Protein AF-C3MFD3-F1 (afdb_monomer)

pLDDT: mean 89.27, std 12.89, range [47.06, 98.44]

Secondary structure (DSSP, 8-state):
---GGGG--------HHHHHHHHHHTS-HHHHHHHHHHHHHHHHHHHTT---PPEEEEEGGGTEEEEEEEPPTTS--SHHHHHHHHHHHHHHHHHHHHHTTT-SEEEEEEEEEETTEEEEEEEEEE------HHHHHHHHH---SPPP------S------

Foldseek 3Di:
DDDPVVVDDPVDPDCQVVVLVVLVVPDFPQVVVVLVVQQVVLQVCQVVLHADFKDWDADVVSLEIEIEHEDHHPADCDDPRNVVSQVVVQVVRQVLRSQVSQGQKGKGWYWHDDPPDIDTDIHMDHHHHDDDVVSVVVCVVDPRHDDDDDDDTDSDDDDDD

Sequence (161 aa):
MNRLADHIQKPDDSADYSRILLEFAKLPRSAWRAAKQRLDLSIEAAKGGRFERPYRFYFPATDCSFMFSPFPPGRPTTGPEGELARSTGLQSLTAAAKYMSEAGRGIGVLVSKDGEFLHLDWCLIAEPWERDPEFDALLALNNPFRDVREQRMDGYYFVNE

Structure (mmCIF, N/CA/C/O backbone):
da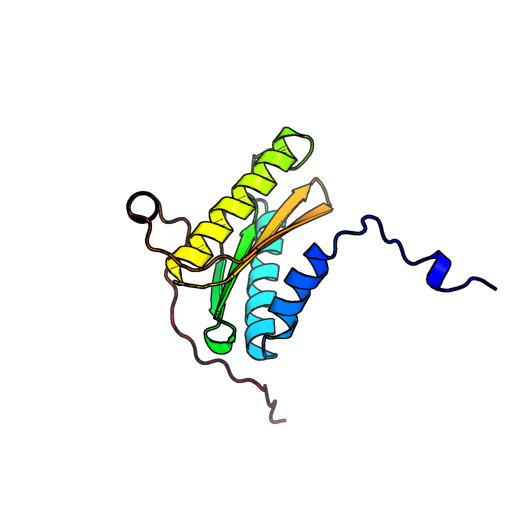ta_AF-C3MFD3-F1
#
_entry.id   AF-C3MFD3-F1
#
loop_
_atom_site.group_PDB
_atom_site.id
_atom_site.type_symbol
_atom_site.label_atom_id
_atom_site.label_alt_id
_atom_site.label_comp_id
_atom_site.label_asym_id
_atom_site.label_entity_id
_atom_site.label_seq_id
_atom_site.pdbx_PDB_ins_code
_atom_site.Cartn_x
_atom_site.Cartn_y
_atom_site.Cartn_z
_atom_site.occupancy
_atom_site.B_iso_or_equiv
_atom_site.auth_seq_id
_atom_site.auth_comp_id
_atom_site.auth_asym_id
_atom_site.auth_atom_id
_atom_site.pdbx_PDB_model_num
ATOM 1 N N . MET A 1 1 ? -40.719 -4.608 -15.220 1.00 47.06 1 MET A N 1
ATOM 2 C CA . MET A 1 1 ? -39.548 -5.407 -15.636 1.00 47.06 1 MET A CA 1
ATOM 3 C C . MET A 1 1 ? -38.331 -4.566 -15.292 1.00 47.06 1 MET A C 1
ATOM 5 O O . MET A 1 1 ? -38.061 -3.612 -16.007 1.00 47.06 1 MET A O 1
ATOM 9 N N . ASN A 1 2 ? -37.715 -4.813 -14.135 1.00 51.31 2 ASN A N 1
ATOM 10 C CA . ASN A 1 2 ? -36.638 -3.963 -13.615 1.00 51.31 2 ASN A CA 1
ATOM 11 C C . ASN A 1 2 ? -35.374 -4.230 -14.430 1.00 51.31 2 ASN A C 1
ATOM 13 O O . ASN A 1 2 ? -34.932 -5.380 -14.505 1.00 51.31 2 ASN A O 1
ATOM 17 N N . ARG A 1 3 ? -34.837 -3.209 -15.106 1.00 58.38 3 ARG A N 1
ATOM 18 C CA . ARG A 1 3 ? -33.623 -3.372 -15.905 1.00 58.38 3 ARG A CA 1
ATOM 19 C C . ARG A 1 3 ? -32.434 -3.344 -14.959 1.00 58.38 3 ARG A C 1
ATOM 21 O O . ARG A 1 3 ? -32.347 -2.495 -14.085 1.00 58.38 3 ARG A O 1
ATOM 28 N N . LEU A 1 4 ? -31.491 -4.260 -15.168 1.00 56.31 4 LEU A N 1
ATOM 29 C CA . LEU A 1 4 ? -30.250 -4.344 -14.390 1.00 56.31 4 LEU A CA 1
ATOM 30 C C . LEU A 1 4 ? -29.514 -2.991 -14.330 1.00 56.31 4 LEU A C 1
ATOM 32 O O . LEU A 1 4 ? -28.934 -2.647 -13.308 1.00 56.31 4 LEU A O 1
ATOM 36 N N . ALA A 1 5 ? -29.601 -2.214 -15.415 1.00 60.53 5 ALA A N 1
ATOM 37 C CA . ALA A 1 5 ? -29.033 -0.875 -15.535 1.00 60.53 5 ALA A CA 1
ATOM 38 C C . ALA A 1 5 ? -29.553 0.113 -14.476 1.00 60.53 5 ALA A C 1
ATOM 40 O O . ALA A 1 5 ? -28.789 0.962 -14.032 1.00 60.53 5 ALA A O 1
ATOM 41 N N . ASP A 1 6 ? -30.798 -0.038 -14.018 1.00 56.81 6 ASP A N 1
ATOM 42 C CA . ASP A 1 6 ? -31.428 0.857 -13.037 1.00 56.81 6 ASP A CA 1
ATOM 43 C C . ASP A 1 6 ? -30.878 0.634 -11.611 1.00 56.81 6 ASP A C 1
ATOM 45 O O . ASP A 1 6 ? -31.160 1.406 -10.696 1.00 56.81 6 ASP A O 1
ATOM 49 N N . HIS A 1 7 ? -30.082 -0.425 -11.416 1.00 60.19 7 HIS A N 1
ATOM 50 C CA . HIS A 1 7 ? -29.468 -0.803 -10.141 1.00 60.19 7 HIS A CA 1
ATOM 51 C C . HIS A 1 7 ? -27.936 -0.694 -10.148 1.00 60.19 7 HIS A C 1
ATOM 53 O O . HIS A 1 7 ? -27.302 -0.959 -9.125 1.00 60.19 7 HIS A O 1
ATOM 59 N N . ILE A 1 8 ? -27.324 -0.311 -11.274 1.00 64.94 8 ILE A N 1
ATOM 60 C CA . ILE A 1 8 ? -25.883 -0.053 -11.331 1.00 64.94 8 ILE A CA 1
ATOM 61 C C . ILE A 1 8 ? -25.658 1.359 -10.798 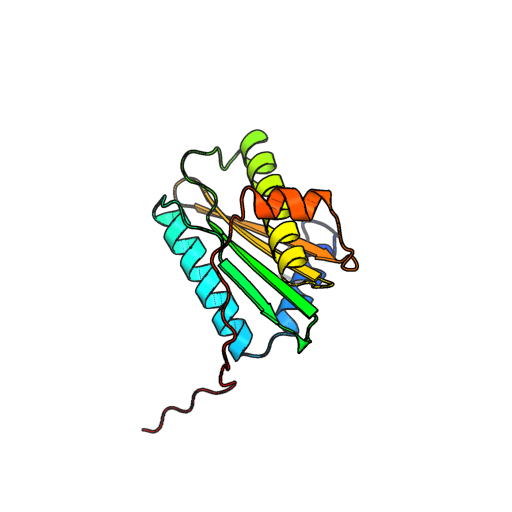1.00 64.94 8 ILE A C 1
ATOM 63 O O . ILE A 1 8 ? -25.832 2.346 -11.508 1.00 64.94 8 ILE A O 1
ATOM 67 N N . GLN A 1 9 ? -25.270 1.458 -9.528 1.00 51.50 9 GLN A N 1
ATOM 68 C CA . GLN A 1 9 ? -24.784 2.718 -8.983 1.00 51.50 9 GLN A CA 1
ATOM 69 C C . GLN A 1 9 ? -23.426 3.032 -9.626 1.00 51.50 9 GLN A C 1
ATOM 71 O O . GLN A 1 9 ? -22.456 2.305 -9.422 1.00 51.50 9 GLN A O 1
ATOM 76 N N . LYS A 1 10 ? -23.373 4.105 -10.423 1.00 48.75 10 LYS A N 1
ATOM 77 C CA . LYS A 1 10 ? -22.149 4.801 -10.847 1.00 48.75 10 LYS A CA 1
ATOM 78 C C . LYS A 1 10 ? -22.084 6.102 -10.030 1.00 48.75 10 LYS A C 1
ATOM 80 O O . LYS A 1 10 ? -22.671 7.093 -10.454 1.00 48.75 10 LYS A O 1
ATOM 85 N N . PRO A 1 11 ? -21.491 6.098 -8.823 1.00 51.03 11 PRO A N 1
ATOM 86 C CA . PRO A 1 11 ? -21.526 7.261 -7.936 1.00 51.03 11 PRO A CA 1
ATOM 87 C C . PRO A 1 11 ? -20.613 8.391 -8.423 1.00 51.03 11 PRO A C 1
ATOM 89 O O . PRO A 1 11 ? -20.813 9.534 -8.036 1.00 51.03 11 PRO A O 1
ATOM 92 N N . ASP A 1 12 ? -19.639 8.069 -9.277 1.00 54.44 12 ASP A N 1
ATOM 93 C CA . ASP A 1 12 ? -18.716 9.023 -9.875 1.00 54.44 12 ASP A CA 1
ATOM 94 C C . ASP A 1 12 ? -18.269 8.513 -11.256 1.00 54.44 12 ASP A C 1
ATOM 96 O O . ASP A 1 12 ? -18.154 7.300 -11.464 1.00 54.44 12 ASP A O 1
ATOM 100 N N . ASP A 1 13 ? -18.028 9.412 -12.213 1.00 51.75 13 ASP A N 1
ATOM 101 C CA . ASP A 1 13 ? -17.578 9.045 -13.573 1.00 51.75 13 ASP A CA 1
ATOM 102 C C . ASP A 1 13 ? -16.045 8.888 -13.652 1.00 51.75 13 ASP A C 1
ATOM 1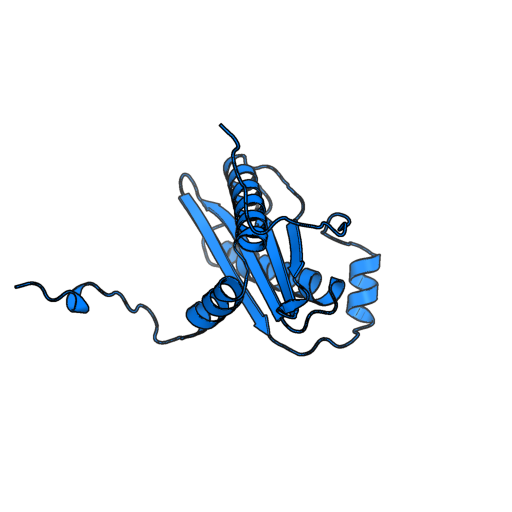04 O O . ASP A 1 13 ? -15.466 8.710 -14.726 1.00 51.75 13 ASP A O 1
ATOM 108 N N . SER A 1 14 ? -15.373 8.918 -12.494 1.00 62.19 14 SER A N 1
ATOM 109 C CA . SER A 1 14 ? -13.949 8.626 -12.385 1.00 62.19 14 SER A CA 1
ATOM 110 C C . SER A 1 14 ? -13.673 7.145 -12.670 1.00 62.19 14 SER A C 1
ATOM 112 O O . SER A 1 14 ? -14.113 6.232 -11.967 1.00 62.19 14 SER A O 1
ATOM 114 N N . ALA A 1 15 ? -12.870 6.900 -13.705 1.00 60.41 15 ALA A N 1
ATOM 115 C CA . ALA A 1 15 ? -12.330 5.584 -14.020 1.00 60.41 15 ALA A CA 1
ATOM 116 C C . ALA A 1 15 ? -11.141 5.191 -13.114 1.00 60.41 15 ALA A C 1
ATOM 118 O O . ALA A 1 15 ? -10.521 4.151 -13.346 1.00 60.41 15 ALA A O 1
ATOM 119 N N . ASP A 1 16 ? -10.799 5.975 -12.086 1.00 70.50 16 ASP A N 1
ATOM 120 C CA . ASP A 1 16 ? -9.578 5.774 -11.294 1.00 70.50 16 ASP A CA 1
ATOM 121 C C . ASP A 1 16 ? -9.574 4.439 -10.544 1.00 70.50 16 ASP A C 1
ATOM 123 O O . ASP A 1 16 ? -8.549 3.753 -10.496 1.00 70.50 16 ASP A O 1
ATOM 127 N N . TYR A 1 17 ? -10.738 3.991 -10.063 1.00 77.12 17 TYR A N 1
ATOM 128 C CA . TYR A 1 17 ? -10.860 2.675 -9.429 1.00 77.12 17 TYR A CA 1
ATOM 129 C C . TYR A 1 17 ? -10.536 1.529 -10.405 1.00 77.12 17 TYR A C 1
ATOM 131 O O . TYR A 1 17 ? -9.935 0.526 -10.018 1.00 77.12 17 TYR A O 1
ATOM 139 N N . SER A 1 18 ? -10.886 1.674 -11.689 1.00 85.44 18 SER A N 1
ATOM 140 C CA . SER A 1 18 ? -10.625 0.644 -12.699 1.00 85.44 18 SER A CA 1
ATOM 141 C C . SER A 1 18 ? -9.126 0.467 -12.938 1.00 85.44 18 SER A C 1
ATOM 143 O O . SER A 1 18 ? -8.665 -0.654 -13.141 1.00 85.44 18 SER A O 1
ATOM 145 N N . ARG A 1 19 ? -8.338 1.543 -12.808 1.00 90.00 19 ARG A N 1
ATOM 146 C CA . ARG A 1 19 ? -6.874 1.494 -12.920 1.00 90.00 19 ARG A CA 1
ATOM 147 C C . ARG A 1 19 ? -6.254 0.681 -11.785 1.00 90.00 19 ARG A C 1
ATOM 149 O O . ARG A 1 19 ? -5.367 -0.125 -12.043 1.00 90.00 19 ARG A O 1
ATOM 156 N N . ILE A 1 20 ? -6.762 0.826 -10.559 1.00 91.69 20 ILE A N 1
ATOM 157 C CA . ILE A 1 20 ? -6.349 0.001 -9.411 1.00 91.69 20 ILE A CA 1
ATOM 158 C C . ILE A 1 20 ? -6.670 -1.475 -9.674 1.00 91.69 20 ILE A C 1
ATOM 160 O O . ILE A 1 20 ? -5.803 -2.337 -9.527 1.00 91.69 20 ILE A O 1
ATOM 164 N N . LEU A 1 21 ? -7.899 -1.772 -10.112 1.00 91.94 21 LEU A N 1
ATOM 165 C CA . LEU A 1 21 ? -8.318 -3.146 -10.408 1.00 91.94 21 LEU A CA 1
ATOM 166 C C . LEU A 1 21 ? -7.477 -3.785 -11.518 1.00 91.94 21 LEU A C 1
ATOM 168 O O . LEU A 1 21 ? -7.159 -4.971 -11.433 1.00 91.94 21 LEU A O 1
ATOM 172 N N . LEU A 1 22 ? -7.079 -3.011 -12.529 1.00 93.31 22 LEU A N 1
ATOM 173 C CA . LEU A 1 22 ? -6.203 -3.481 -13.599 1.00 93.31 22 LEU A CA 1
ATOM 174 C C . LEU A 1 22 ? -4.824 -3.901 -13.078 1.00 93.31 22 LEU A C 1
ATOM 176 O O . LEU A 1 22 ? -4.314 -4.923 -13.528 1.00 93.31 22 LEU A O 1
ATOM 180 N N . GLU A 1 23 ? -4.226 -3.183 -12.122 1.00 95.06 23 GLU A N 1
ATOM 181 C CA . GLU A 1 23 ? -2.935 -3.594 -11.544 1.00 95.06 23 GLU A CA 1
ATOM 182 C C . GLU A 1 23 ? -3.039 -4.924 -10.793 1.00 95.06 23 GLU A C 1
ATOM 184 O O . GLU A 1 23 ? -2.189 -5.800 -10.953 1.00 95.06 23 GLU A O 1
ATOM 189 N N . PHE A 1 24 ? -4.126 -5.131 -10.048 1.00 95.12 24 PHE A N 1
ATOM 190 C CA . PHE A 1 24 ? -4.393 -6.424 -9.427 1.00 95.12 24 PHE A CA 1
ATOM 191 C C . PHE A 1 24 ? -4.682 -7.525 -10.457 1.00 95.12 24 PHE A C 1
ATOM 193 O O . PHE A 1 24 ? -4.215 -8.651 -10.299 1.00 95.12 24 PHE A O 1
ATOM 200 N N . ALA A 1 25 ? -5.406 -7.229 -11.539 1.00 95.06 25 ALA A N 1
ATOM 201 C CA . ALA A 1 25 ? -5.734 -8.208 -12.579 1.00 95.06 25 ALA A CA 1
ATOM 202 C C . ALA A 1 25 ? -4.497 -8.760 -13.311 1.00 95.06 25 ALA A C 1
ATOM 204 O O . ALA A 1 25 ? -4.536 -9.884 -13.811 1.00 95.06 25 ALA A O 1
ATOM 205 N N . LYS A 1 26 ? -3.388 -8.010 -13.342 1.00 95.19 26 LYS A N 1
ATOM 206 C CA . LYS A 1 26 ? -2.110 -8.465 -13.916 1.00 95.19 26 LYS A CA 1
ATOM 207 C C . LYS A 1 26 ? -1.391 -9.508 -13.051 1.00 95.19 26 LYS A C 1
ATOM 209 O O . LYS A 1 26 ? -0.467 -10.166 -13.530 1.00 95.19 26 LYS A O 1
ATOM 214 N N . LEU A 1 27 ? -1.771 -9.660 -11.780 1.00 95.19 27 LEU A N 1
ATOM 215 C CA . LEU A 1 27 ? -1.123 -10.603 -10.874 1.00 95.19 27 LEU A CA 1
ATOM 216 C C . LEU A 1 27 ? -1.519 -12.056 -11.187 1.00 95.19 27 LEU A C 1
ATOM 218 O O . LEU A 1 27 ? -2.703 -12.355 -11.363 1.00 95.19 27 LEU A O 1
ATOM 222 N N . PRO A 1 28 ? -0.573 -13.015 -11.157 1.00 94.19 28 PRO A N 1
ATOM 223 C CA . PRO A 1 28 ? -0.924 -14.429 -11.149 1.00 94.19 28 PRO A CA 1
ATOM 224 C C . PRO A 1 28 ? -1.631 -14.809 -9.839 1.00 94.19 28 PRO A C 1
ATOM 226 O O . PRO A 1 28 ? -1.509 -14.137 -8.812 1.00 94.19 28 PRO A O 1
ATOM 229 N N . ARG A 1 29 ? -2.309 -15.965 -9.831 1.00 91.50 29 ARG A N 1
ATOM 230 C CA . ARG A 1 29 ? -3.023 -16.482 -8.644 1.00 91.50 29 ARG A CA 1
ATOM 231 C C . ARG A 1 29 ? -2.144 -16.596 -7.392 1.00 91.50 29 ARG A C 1
ATOM 233 O O . ARG A 1 29 ? -2.642 -16.454 -6.278 1.00 91.50 29 ARG A O 1
ATOM 240 N N . SER A 1 30 ? -0.850 -16.881 -7.542 1.00 91.62 30 SER A N 1
ATOM 241 C CA . SER A 1 30 ? 0.102 -16.918 -6.424 1.00 91.62 30 SER A CA 1
ATOM 242 C C . SER A 1 30 ? 0.299 -15.543 -5.782 1.00 91.62 30 SER A C 1
ATOM 244 O O . SER A 1 30 ? 0.185 -15.423 -4.564 1.00 91.62 30 SER A O 1
ATOM 246 N N . ALA A 1 31 ? 0.504 -14.498 -6.582 1.00 93.44 31 ALA A N 1
ATOM 247 C CA . ALA A 1 31 ? 0.640 -13.131 -6.085 1.00 93.44 31 ALA A CA 1
ATOM 248 C C . ALA A 1 31 ? -0.688 -12.582 -5.531 1.00 93.44 31 ALA A C 1
ATOM 250 O O . ALA A 1 31 ? -0.690 -11.899 -4.510 1.00 93.44 31 ALA A O 1
ATOM 251 N N . TRP A 1 32 ? -1.831 -12.968 -6.106 1.00 94.12 32 TRP A N 1
ATOM 252 C CA . TRP A 1 32 ? -3.147 -12.679 -5.522 1.00 94.12 32 TRP A CA 1
ATOM 253 C C . TRP A 1 32 ? -3.321 -13.267 -4.121 1.00 94.12 32 TRP A C 1
ATOM 255 O O . TRP A 1 32 ? -3.835 -12.592 -3.231 1.00 94.12 32 TRP A O 1
ATOM 265 N N . ARG A 1 33 ? -2.862 -14.504 -3.890 1.00 93.88 33 ARG A N 1
ATOM 266 C CA . ARG A 1 33 ? -2.852 -15.097 -2.542 1.00 93.88 33 ARG A CA 1
ATOM 267 C C . ARG A 1 33 ? -1.977 -14.287 -1.585 1.00 93.88 33 ARG A C 1
ATOM 269 O O . ARG A 1 33 ? -2.389 -14.052 -0.453 1.00 93.88 33 ARG A O 1
ATOM 276 N N . ALA A 1 34 ? -0.819 -13.810 -2.045 1.00 93.81 34 ALA A N 1
ATOM 277 C CA . ALA A 1 34 ? 0.069 -12.958 -1.252 1.00 93.81 34 ALA A CA 1
ATOM 278 C C . ALA A 1 34 ? -0.567 -11.601 -0.895 1.00 93.81 34 ALA A C 1
ATOM 280 O O . ALA A 1 34 ? -0.399 -11.128 0.233 1.00 93.81 34 ALA A O 1
ATOM 281 N N . ALA A 1 35 ? -1.301 -10.995 -1.833 1.00 96.31 35 ALA A N 1
ATOM 282 C CA . ALA A 1 35 ? -2.075 -9.777 -1.612 1.00 96.31 35 ALA A CA 1
ATOM 283 C C . ALA A 1 35 ? -3.212 -10.014 -0.613 1.00 96.31 35 ALA A C 1
ATOM 285 O O . ALA A 1 35 ? -3.300 -9.311 0.392 1.00 96.31 35 ALA A O 1
ATOM 286 N N . LYS A 1 36 ? -4.020 -11.060 -0.831 1.00 96.56 36 LYS A N 1
ATOM 287 C CA . LYS A 1 36 ? -5.119 -11.429 0.068 1.00 96.56 36 LYS A CA 1
ATOM 288 C C . LYS A 1 36 ? -4.621 -11.671 1.490 1.00 96.56 36 LYS A C 1
ATOM 290 O O . LYS A 1 36 ? -5.191 -11.125 2.422 1.00 96.56 36 LYS A O 1
ATOM 295 N N . GLN A 1 37 ? -3.537 -12.428 1.659 1.00 96.69 37 GLN A N 1
ATOM 296 C CA . GLN A 1 37 ? -2.964 -12.699 2.978 1.00 96.69 37 GLN A CA 1
ATOM 297 C C . GLN A 1 37 ? -2.626 -11.404 3.731 1.00 96.69 37 GLN A C 1
ATOM 299 O O . GLN A 1 37 ? -2.897 -11.291 4.921 1.00 96.69 37 GLN A O 1
ATOM 304 N N . ARG A 1 38 ? -2.035 -10.417 3.049 1.00 97.12 38 ARG A N 1
ATOM 305 C CA . ARG A 1 38 ? -1.672 -9.131 3.664 1.00 97.12 38 ARG A CA 1
ATOM 306 C C . ARG A 1 38 ? -2.900 -8.285 3.983 1.00 97.12 38 ARG A C 1
ATOM 308 O O . ARG A 1 38 ? -2.941 -7.688 5.052 1.00 97.12 38 ARG A O 1
ATOM 315 N N . LEU A 1 39 ? -3.904 -8.291 3.107 1.00 98.00 39 LEU A N 1
ATOM 316 C CA . LEU A 1 39 ? -5.189 -7.651 3.377 1.00 98.00 39 LEU A CA 1
ATOM 317 C C . LEU A 1 39 ? -5.877 -8.267 4.603 1.00 98.00 39 LEU A C 1
ATOM 319 O O . LEU A 1 39 ? -6.292 -7.528 5.491 1.00 98.00 39 LEU A O 1
ATOM 323 N N . ASP A 1 40 ? -5.942 -9.599 4.687 1.00 98.31 40 ASP A N 1
ATOM 324 C CA . ASP A 1 40 ? -6.511 -10.309 5.838 1.00 98.31 40 ASP A CA 1
ATOM 325 C C . ASP A 1 40 ? -5.778 -9.905 7.133 1.00 98.31 40 ASP A C 1
ATOM 327 O O . ASP A 1 40 ? -6.414 -9.571 8.129 1.00 98.31 40 ASP A O 1
ATOM 331 N N . LEU A 1 41 ? -4.439 -9.845 7.111 1.00 97.81 41 LEU A N 1
ATOM 332 C CA . LEU A 1 41 ? -3.640 -9.396 8.259 1.00 97.81 41 LEU A CA 1
ATOM 333 C C . LEU A 1 41 ? -3.955 -7.948 8.665 1.00 97.81 41 LEU A C 1
ATOM 335 O O . LEU A 1 41 ? -4.114 -7.670 9.855 1.00 97.81 41 LEU A O 1
ATOM 339 N N . SER A 1 42 ? -4.073 -7.029 7.703 1.00 97.81 42 SER A N 1
ATOM 340 C CA . SER A 1 42 ? -4.453 -5.636 7.972 1.00 97.81 42 SER A CA 1
ATOM 341 C C . SER A 1 42 ? -5.866 -5.523 8.550 1.00 97.81 42 SER A C 1
ATOM 343 O O . SER A 1 42 ? -6.082 -4.752 9.483 1.00 97.81 42 SER A O 1
ATOM 345 N N . ILE A 1 43 ? -6.814 -6.324 8.058 1.00 97.69 43 ILE A N 1
ATOM 346 C CA . ILE A 1 43 ? -8.181 -6.389 8.589 1.00 97.69 43 ILE A CA 1
ATOM 347 C C . ILE A 1 43 ? -8.176 -6.873 10.038 1.00 97.69 43 ILE A C 1
ATOM 349 O O . ILE A 1 43 ? -8.765 -6.230 10.907 1.00 97.69 43 ILE A O 1
ATOM 353 N N . GLU A 1 44 ? -7.487 -7.975 10.327 1.00 97.69 44 GLU A N 1
ATOM 354 C CA . GLU A 1 44 ? -7.457 -8.547 11.674 1.00 97.69 44 GLU A CA 1
ATOM 355 C C . GLU A 1 44 ? -6.714 -7.653 12.676 1.00 97.69 44 GLU A C 1
ATOM 357 O O . GLU A 1 44 ? -7.065 -7.612 13.860 1.00 97.69 44 GLU A O 1
ATOM 362 N N . ALA A 1 45 ? -5.710 -6.899 12.223 1.00 96.94 45 ALA A N 1
ATOM 363 C CA . ALA A 1 45 ? -5.043 -5.885 13.032 1.00 96.94 45 ALA A CA 1
ATOM 364 C C . ALA A 1 45 ? -5.965 -4.693 13.343 1.00 96.94 45 ALA A C 1
ATOM 366 O O . ALA A 1 45 ? -6.094 -4.319 14.511 1.00 96.94 45 ALA A O 1
ATOM 367 N N . ALA A 1 46 ? -6.660 -4.154 12.333 1.00 96.06 46 ALA A N 1
ATOM 368 C CA . ALA A 1 46 ? -7.592 -3.039 12.498 1.00 96.06 46 ALA A CA 1
ATOM 369 C C . ALA A 1 46 ? -8.773 -3.410 13.411 1.00 96.06 46 ALA A C 1
ATOM 371 O O . ALA A 1 46 ? -9.076 -2.685 14.360 1.00 96.06 46 ALA A O 1
ATOM 372 N N . LYS A 1 47 ? -9.393 -4.580 13.196 1.00 95.50 47 LYS A N 1
ATOM 373 C CA . LYS A 1 47 ? -10.476 -5.099 14.054 1.00 95.50 47 LYS A CA 1
ATOM 374 C C . LYS A 1 47 ? -10.051 -5.215 15.513 1.00 95.50 47 LYS A C 1
ATOM 376 O O . LYS A 1 47 ? -10.821 -4.849 16.404 1.00 95.50 47 LYS A O 1
ATOM 381 N N . GLY A 1 48 ? -8.835 -5.717 15.732 1.00 94.69 48 GLY A N 1
ATOM 382 C CA . GLY A 1 48 ? -8.244 -5.907 17.051 1.00 94.69 48 GLY A CA 1
ATOM 383 C C . GLY A 1 48 ? -7.669 -4.643 17.690 1.00 94.69 48 GLY A C 1
ATOM 384 O O . GLY A 1 48 ? -7.141 -4.745 18.792 1.00 94.69 48 GLY A O 1
ATOM 385 N N . GLY A 1 49 ? -7.722 -3.486 17.018 1.00 92.88 49 GLY A N 1
ATOM 386 C CA . GLY A 1 49 ? -7.151 -2.235 17.525 1.00 92.88 49 GLY A CA 1
ATOM 387 C C . GLY A 1 49 ? -5.643 -2.314 17.784 1.00 92.88 49 GLY A C 1
ATOM 388 O O . GLY A 1 49 ? -5.135 -1.630 18.669 1.00 92.88 49 GLY A O 1
ATOM 389 N N . ARG A 1 50 ? -4.926 -3.181 17.058 1.00 93.12 50 ARG A N 1
ATOM 390 C CA . ARG A 1 50 ? -3.491 -3.403 17.257 1.00 93.12 50 ARG A CA 1
ATOM 391 C C . ARG A 1 50 ? -2.691 -2.535 16.304 1.00 93.12 50 ARG A C 1
ATOM 393 O O . ARG A 1 50 ? -2.981 -2.475 15.111 1.00 93.12 50 ARG A O 1
ATOM 400 N N . PHE A 1 51 ? -1.643 -1.913 16.830 1.00 93.00 51 PHE A N 1
ATOM 401 C CA . PHE A 1 51 ? -0.625 -1.329 15.974 1.00 93.00 51 PHE A CA 1
ATOM 402 C C . PHE A 1 51 ? 0.151 -2.453 15.288 1.00 93.00 51 PHE A C 1
ATOM 404 O O . PHE A 1 51 ? 0.713 -3.322 15.952 1.00 93.00 51 PHE A O 1
ATOM 411 N N . GLU A 1 52 ? 0.198 -2.409 13.964 1.00 94.94 52 GLU A N 1
ATOM 412 C CA . GLU A 1 52 ? 0.960 -3.340 13.146 1.00 94.94 52 GLU A CA 1
ATOM 413 C C . GLU A 1 52 ? 1.674 -2.574 12.042 1.00 94.94 52 GLU A C 1
ATOM 415 O O . GLU A 1 52 ? 1.098 -1.680 11.420 1.00 94.94 52 GLU A O 1
ATOM 420 N N . ARG A 1 53 ? 2.940 -2.928 11.791 1.00 95.06 53 ARG A N 1
ATOM 421 C CA . ARG A 1 53 ? 3.689 -2.302 10.697 1.00 95.06 53 ARG A CA 1
ATOM 422 C C . ARG A 1 53 ? 3.053 -2.667 9.351 1.00 95.06 53 ARG A C 1
ATOM 424 O O . ARG A 1 53 ? 2.665 -3.830 9.183 1.00 95.06 53 ARG A O 1
ATOM 431 N N . PRO A 1 54 ? 3.026 -1.734 8.384 1.00 96.88 54 PRO A N 1
ATOM 432 C CA . PRO A 1 54 ? 2.530 -2.000 7.045 1.00 96.88 54 PRO A CA 1
ATOM 433 C C . PRO A 1 54 ? 3.226 -3.200 6.393 1.00 96.88 54 PRO A C 1
ATOM 435 O O . PRO A 1 54 ? 4.425 -3.449 6.572 1.00 96.88 54 PRO A O 1
ATOM 438 N N . TYR A 1 55 ? 2.464 -3.933 5.595 1.00 97.25 55 TYR A N 1
ATOM 439 C CA . TYR A 1 55 ? 2.936 -5.028 4.767 1.00 97.25 55 TYR A CA 1
ATOM 440 C C . TYR A 1 55 ? 3.170 -4.521 3.352 1.00 97.25 55 TYR A C 1
ATOM 442 O O . TYR A 1 55 ? 2.370 -3.757 2.820 1.00 97.25 55 TYR A O 1
ATOM 450 N N . ARG A 1 56 ? 4.231 -5.001 2.705 1.00 96.31 56 ARG A N 1
ATOM 451 C CA . ARG A 1 56 ? 4.451 -4.741 1.283 1.00 96.31 56 ARG A CA 1
ATOM 452 C C . ARG A 1 56 ? 4.942 -5.973 0.544 1.00 96.31 56 ARG A C 1
ATOM 454 O O . ARG A 1 56 ? 5.462 -6.913 1.154 1.00 96.31 56 ARG A O 1
ATOM 461 N N . PHE A 1 57 ? 4.752 -5.973 -0.764 1.00 96.69 57 PHE A N 1
ATOM 462 C CA . PHE A 1 57 ? 5.507 -6.806 -1.689 1.00 96.69 57 PHE A CA 1
ATOM 463 C C . PHE A 1 57 ? 5.639 -6.091 -3.030 1.00 96.69 57 PHE A C 1
ATOM 465 O O . PHE A 1 57 ? 4.809 -5.259 -3.382 1.00 96.69 57 PHE A O 1
ATOM 472 N N . TYR A 1 58 ? 6.678 -6.440 -3.774 1.00 96.56 58 TYR A N 1
ATOM 473 C CA . TYR A 1 58 ? 6.897 -5.976 -5.135 1.00 96.56 58 TYR A CA 1
ATOM 474 C C . TYR A 1 58 ? 6.742 -7.158 -6.083 1.00 96.56 58 TYR A C 1
ATOM 476 O O . TYR A 1 58 ? 7.206 -8.258 -5.772 1.00 96.56 58 TYR A O 1
ATOM 484 N N . PHE A 1 59 ? 6.072 -6.949 -7.215 1.00 95.81 59 PHE A N 1
ATOM 485 C CA . PHE A 1 59 ? 5.955 -7.966 -8.251 1.00 95.81 59 PHE A CA 1
ATOM 486 C C . PHE A 1 59 ? 6.663 -7.501 -9.533 1.00 95.81 59 PHE A C 1
ATOM 488 O O . PHE A 1 59 ? 6.095 -6.698 -10.280 1.00 95.81 59 PHE A O 1
ATOM 495 N N . PRO A 1 60 ? 7.888 -8.000 -9.811 1.00 93.81 60 PRO A N 1
ATOM 496 C CA . PRO A 1 60 ? 8.726 -7.487 -10.898 1.00 93.81 60 PRO A CA 1
ATOM 497 C C . PRO A 1 60 ? 8.079 -7.549 -12.281 1.00 93.81 60 PRO A C 1
ATOM 499 O O . PRO A 1 60 ? 8.201 -6.613 -13.060 1.00 93.81 60 PRO A O 1
ATOM 502 N N . ALA A 1 61 ? 7.334 -8.618 -12.580 1.00 93.62 61 ALA A N 1
ATOM 503 C CA . ALA A 1 61 ? 6.722 -8.803 -13.899 1.00 93.62 61 ALA A CA 1
ATOM 504 C C . ALA A 1 61 ? 5.662 -7.741 -14.241 1.00 93.62 61 ALA A C 1
ATOM 506 O O . ALA A 1 61 ? 5.345 -7.549 -15.411 1.00 93.62 61 ALA A O 1
ATOM 507 N N . THR A 1 62 ? 5.110 -7.058 -13.235 1.00 94.75 62 THR A N 1
ATOM 508 C CA . THR A 1 62 ? 4.164 -5.951 -13.429 1.00 94.75 62 THR A CA 1
ATOM 509 C C . THR A 1 62 ? 4.757 -4.600 -13.061 1.00 94.75 62 THR A C 1
ATOM 511 O O . THR A 1 62 ? 4.048 -3.603 -13.186 1.00 94.75 62 THR A O 1
ATOM 514 N N . ASP A 1 63 ? 6.004 -4.559 -12.575 1.00 97.06 63 ASP A N 1
ATOM 515 C CA . ASP A 1 63 ? 6.662 -3.355 -12.058 1.00 97.06 63 ASP A CA 1
ATOM 516 C C . ASP A 1 63 ? 5.710 -2.555 -11.137 1.00 97.06 63 ASP A C 1
ATOM 518 O O . ASP A 1 63 ? 5.351 -1.400 -11.364 1.00 97.06 63 ASP A O 1
ATOM 522 N N . CYS A 1 64 ? 5.162 -3.256 -10.138 1.00 97.69 64 CYS A N 1
ATOM 523 C CA . CYS A 1 64 ? 4.185 -2.689 -9.214 1.00 97.69 64 CYS A CA 1
ATOM 524 C C . CYS A 1 64 ? 4.472 -3.131 -7.779 1.00 97.69 64 CYS A C 1
ATOM 526 O O . CYS A 1 64 ? 4.611 -4.325 -7.490 1.00 97.69 64 CYS A O 1
ATOM 528 N N . SER A 1 65 ? 4.546 -2.151 -6.882 1.00 97.88 65 SER A N 1
ATOM 529 C CA . SER A 1 65 ? 4.589 -2.349 -5.436 1.00 97.88 65 SER A CA 1
ATOM 530 C C . SER A 1 65 ? 3.167 -2.376 -4.878 1.00 97.88 65 SER A C 1
ATOM 532 O O . SER A 1 65 ? 2.326 -1.577 -5.282 1.00 97.88 65 SER A O 1
ATOM 534 N N . PHE A 1 66 ? 2.885 -3.291 -3.958 1.00 98.19 66 PHE A N 1
ATOM 535 C CA . PHE A 1 66 ? 1.594 -3.428 -3.289 1.00 98.19 66 PHE A CA 1
ATOM 536 C C . PHE A 1 66 ? 1.792 -3.277 -1.783 1.00 98.19 66 PHE A C 1
ATOM 538 O O . PHE A 1 66 ? 2.538 -4.049 -1.174 1.00 98.19 66 PHE A O 1
ATOM 545 N N . MET A 1 67 ? 1.114 -2.300 -1.188 1.00 98.19 67 MET A N 1
ATOM 546 C CA . MET A 1 67 ? 1.192 -1.936 0.223 1.00 98.19 67 MET A CA 1
ATOM 547 C C . MET A 1 67 ? -0.168 -2.132 0.895 1.00 98.19 67 MET A C 1
ATOM 549 O O . MET A 1 67 ? -1.188 -1.688 0.379 1.00 98.19 67 MET A O 1
ATOM 553 N N . PHE A 1 68 ? -0.173 -2.789 2.052 1.00 98.44 68 PHE A N 1
ATOM 554 C CA . PHE A 1 68 ? -1.358 -3.016 2.876 1.00 98.44 68 PHE A CA 1
ATOM 555 C C . PHE A 1 68 ? -1.051 -2.578 4.299 1.00 98.44 68 PHE A C 1
ATOM 557 O O . PHE A 1 68 ? -0.067 -3.034 4.885 1.00 98.44 68 PHE A O 1
ATOM 564 N N . SER A 1 69 ? -1.886 -1.729 4.883 1.00 98.12 69 SER A N 1
ATOM 565 C CA . SER A 1 69 ? -1.682 -1.258 6.249 1.00 98.12 69 SER A CA 1
ATOM 566 C C . SER A 1 69 ? -2.987 -1.249 7.033 1.00 98.12 69 SER A C 1
ATOM 568 O O . SER A 1 69 ? -4.001 -0.780 6.520 1.00 98.12 69 SER A O 1
ATOM 570 N N . PRO A 1 70 ? -2.991 -1.696 8.297 1.00 97.56 70 PRO A N 1
ATOM 571 C CA . PRO A 1 70 ? -3.994 -1.226 9.237 1.00 97.56 70 PRO A CA 1
ATOM 572 C C . PRO A 1 70 ? -3.729 0.248 9.563 1.00 97.56 70 PRO A C 1
ATOM 574 O O . PRO A 1 70 ? -2.580 0.699 9.590 1.00 97.56 70 PRO A O 1
ATOM 577 N N . PHE A 1 71 ? -4.787 1.007 9.810 1.00 96.31 71 PHE A N 1
ATOM 578 C CA . PHE A 1 71 ? -4.681 2.373 10.295 1.00 96.31 71 PHE A CA 1
ATOM 579 C C . PHE A 1 71 ? -4.311 2.365 11.786 1.00 96.31 71 PHE A C 1
ATOM 581 O O . PHE A 1 71 ? -4.854 1.545 12.534 1.00 96.31 71 PHE A O 1
ATOM 588 N N . PRO A 1 72 ? -3.391 3.236 12.243 1.00 93.06 72 PRO A N 1
ATOM 589 C CA . PRO A 1 72 ? -2.944 3.221 13.630 1.00 93.06 72 PRO A CA 1
ATOM 590 C C . PRO A 1 72 ? -4.106 3.409 14.623 1.00 93.06 72 PRO A C 1
ATOM 592 O O . PRO A 1 72 ? -4.949 4.287 14.415 1.00 93.06 72 PRO A O 1
ATOM 595 N N . PRO A 1 73 ? -4.154 2.629 15.719 1.00 91.88 73 P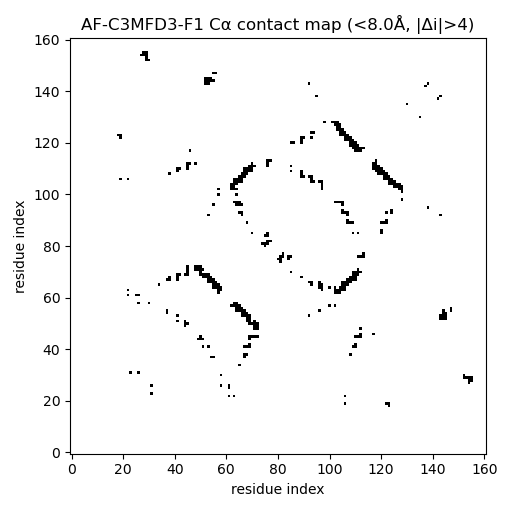RO A N 1
ATOM 596 C CA . PRO A 1 73 ? -5.211 2.751 16.716 1.00 91.88 73 PRO A CA 1
ATOM 597 C C . PRO A 1 73 ? -5.157 4.106 17.435 1.00 91.88 73 PRO A C 1
ATOM 599 O O . PRO A 1 73 ? -4.098 4.719 17.566 1.00 91.88 73 PRO A O 1
ATOM 602 N N . GLY A 1 74 ? -6.311 4.569 17.925 1.00 89.25 74 GLY A N 1
ATOM 603 C CA . GLY A 1 74 ? -6.429 5.822 18.685 1.00 89.25 74 GLY A CA 1
ATOM 604 C C . GLY A 1 74 ? -6.408 7.100 17.839 1.00 89.25 74 GLY A C 1
ATOM 605 O O . GLY A 1 74 ? -6.426 8.195 18.394 1.00 89.25 74 GLY A O 1
ATOM 606 N N . ARG A 1 75 ? -6.378 6.983 16.508 1.00 89.25 75 ARG A N 1
ATOM 607 C CA . ARG A 1 75 ? -6.541 8.102 15.571 1.00 89.25 75 ARG A CA 1
ATOM 608 C C . ARG A 1 75 ? -8.011 8.214 15.141 1.00 89.25 75 ARG A C 1
ATOM 610 O O . ARG A 1 75 ? -8.659 7.175 15.004 1.00 89.25 75 ARG A O 1
ATOM 617 N N . PRO A 1 76 ? -8.533 9.426 14.880 1.00 90.94 76 PRO A N 1
ATOM 618 C CA . PRO A 1 76 ? -9.847 9.590 14.266 1.00 90.94 76 PRO A CA 1
ATOM 619 C C . PRO A 1 76 ? -9.913 8.843 12.931 1.00 90.94 76 PRO A C 1
ATOM 621 O O . PRO A 1 76 ? -9.020 8.984 12.097 1.00 90.94 76 PRO A O 1
ATOM 624 N N . THR A 1 77 ? -10.958 8.041 12.736 1.00 92.12 77 THR A N 1
ATOM 625 C CA . THR A 1 77 ? -11.198 7.292 11.492 1.00 92.12 77 THR A CA 1
ATOM 626 C C . THR A 1 77 ? -12.381 7.823 10.704 1.00 92.12 77 THR A C 1
ATOM 628 O O . THR A 1 77 ? -12.604 7.348 9.601 1.00 92.12 77 THR A O 1
ATOM 631 N N . THR A 1 78 ? -13.107 8.816 11.212 1.00 91.44 78 THR A N 1
ATOM 632 C CA . THR A 1 78 ? -14.267 9.430 10.556 1.00 91.44 78 THR A CA 1
ATOM 633 C C . THR A 1 78 ? -14.226 10.948 10.667 1.00 91.44 78 THR A C 1
ATOM 635 O O . THR A 1 78 ? -13.420 11.515 11.411 1.00 91.44 78 THR A O 1
ATOM 638 N N . GLY A 1 79 ? -15.090 11.608 9.893 1.00 93.25 79 GLY A N 1
ATOM 639 C CA . GLY A 1 79 ? -15.117 13.060 9.778 1.00 93.25 79 GLY A CA 1
ATOM 640 C C . GLY A 1 79 ? -13.914 13.621 9.008 1.00 93.25 79 GLY A C 1
ATOM 641 O O . GLY A 1 79 ? -13.019 12.866 8.617 1.00 93.25 79 GLY A O 1
ATOM 642 N N . PRO A 1 80 ? -13.861 14.952 8.812 1.00 93.94 80 PRO A N 1
ATOM 643 C CA . PRO A 1 80 ? -12.857 15.584 7.954 1.00 93.94 80 PRO A CA 1
ATOM 644 C C . PRO A 1 80 ? -11.411 15.299 8.378 1.00 93.94 80 PRO A C 1
ATOM 646 O O . PRO A 1 80 ? -10.551 15.035 7.542 1.00 93.94 80 PRO A O 1
ATOM 649 N N . GLU A 1 81 ? -11.137 15.303 9.686 1.00 94.06 81 GLU A N 1
ATOM 650 C CA . GLU A 1 81 ? -9.801 15.003 10.213 1.00 94.06 81 GLU A CA 1
ATOM 651 C C . GLU A 1 81 ? -9.418 13.534 10.014 1.00 94.06 81 GLU A C 1
ATOM 653 O O . GLU A 1 81 ? -8.277 13.236 9.659 1.00 94.06 81 GLU A O 1
ATOM 658 N N . GLY A 1 82 ? -10.365 12.613 10.223 1.00 93.62 82 GLY A N 1
ATOM 659 C CA . GLY A 1 82 ? -10.129 11.188 10.031 1.00 93.62 82 GLY A CA 1
ATOM 660 C C . GLY A 1 82 ? -9.893 10.845 8.566 1.00 93.62 82 GLY A C 1
ATOM 661 O O . GLY A 1 82 ? -8.933 10.151 8.248 1.00 93.62 82 GLY A O 1
ATOM 662 N N . GLU A 1 83 ? -10.709 11.384 7.662 1.00 93.81 83 GLU A N 1
ATOM 663 C CA . GLU A 1 83 ? -10.540 11.219 6.214 1.00 93.81 83 GLU A CA 1
ATOM 664 C C . GLU A 1 83 ? -9.187 11.744 5.733 1.00 93.81 83 GLU A C 1
ATOM 666 O O . GLU A 1 83 ? -8.464 11.018 5.048 1.00 93.81 83 GLU A O 1
ATOM 671 N N . LEU A 1 84 ? -8.793 12.946 6.167 1.00 94.38 84 LEU A N 1
ATOM 672 C CA . LEU A 1 84 ? -7.489 13.523 5.846 1.00 94.38 84 LEU A CA 1
ATOM 673 C C . LEU A 1 84 ? -6.330 12.685 6.405 1.00 94.38 84 LEU A C 1
ATOM 675 O O . LEU A 1 84 ? -5.319 12.478 5.730 1.00 94.38 84 LEU A O 1
ATOM 679 N N . ALA A 1 85 ? -6.456 12.185 7.635 1.00 95.00 85 ALA A N 1
ATOM 680 C CA . ALA A 1 85 ? -5.431 11.346 8.244 1.00 95.00 85 ALA A CA 1
ATOM 681 C C . ALA A 1 85 ? -5.286 10.003 7.509 1.00 95.00 85 ALA A C 1
ATOM 683 O O . ALA A 1 85 ? -4.158 9.550 7.285 1.00 95.00 85 ALA A O 1
ATOM 684 N N . ARG A 1 86 ? -6.401 9.382 7.099 1.00 96.19 86 ARG A N 1
ATOM 685 C CA . ARG A 1 86 ? -6.396 8.144 6.308 1.00 96.19 86 ARG A CA 1
ATOM 686 C C . ARG A 1 86 ? -5.804 8.370 4.923 1.00 96.19 86 ARG A C 1
ATOM 688 O O . ARG A 1 86 ? -4.896 7.632 4.545 1.00 96.19 86 ARG A O 1
ATOM 695 N N . SER A 1 87 ? -6.241 9.402 4.199 1.00 95.38 87 SER A N 1
ATOM 696 C CA . SER A 1 87 ? -5.738 9.698 2.853 1.00 95.38 87 SER A CA 1
ATOM 697 C C . SER A 1 87 ? -4.235 9.994 2.863 1.00 95.38 87 SER A C 1
ATOM 699 O O . SER A 1 87 ? -3.488 9.410 2.079 1.00 95.38 87 SER A O 1
ATOM 701 N N . THR A 1 88 ? -3.776 10.821 3.806 1.00 95.50 88 THR A N 1
ATOM 702 C CA . THR A 1 88 ? -2.361 11.191 3.950 1.00 95.50 88 THR A CA 1
ATOM 703 C C . THR A 1 88 ? -1.515 9.977 4.322 1.00 95.50 88 THR A C 1
ATOM 705 O O . THR A 1 88 ? -0.481 9.725 3.708 1.00 95.50 88 THR A O 1
ATOM 708 N N . GLY A 1 89 ? -1.956 9.180 5.303 1.00 95.50 89 GLY A N 1
ATOM 709 C CA . GLY A 1 89 ? -1.248 7.965 5.708 1.00 95.50 89 GLY A CA 1
ATOM 710 C C . GLY A 1 89 ? -1.146 6.946 4.572 1.00 95.50 89 GLY A C 1
ATOM 711 O O . GLY A 1 89 ? -0.069 6.409 4.319 1.00 95.50 89 GLY A O 1
ATOM 712 N N . LEU A 1 90 ? -2.247 6.721 3.853 1.00 97.38 90 LEU A N 1
ATOM 713 C CA . LEU A 1 90 ? -2.301 5.841 2.691 1.00 97.38 90 LEU A CA 1
ATOM 714 C C . LEU A 1 90 ? -1.333 6.296 1.590 1.00 97.38 90 LEU A C 1
ATOM 716 O O . LEU A 1 90 ? -0.537 5.487 1.113 1.00 97.38 90 LEU A O 1
ATOM 720 N N . GLN A 1 91 ? -1.364 7.572 1.204 1.00 97.06 91 GLN A N 1
ATOM 721 C CA . GLN A 1 91 ? -0.494 8.114 0.157 1.00 97.06 91 GLN A CA 1
ATOM 722 C C . GLN A 1 91 ? 0.984 8.029 0.549 1.00 97.06 91 GLN A C 1
ATOM 724 O O . GLN A 1 91 ? 1.775 7.466 -0.207 1.00 97.06 91 GLN A O 1
ATOM 729 N N . SER A 1 92 ? 1.349 8.482 1.751 1.00 96.00 92 SER A N 1
ATOM 730 C CA . SER A 1 92 ? 2.740 8.476 2.221 1.00 96.00 92 SER A CA 1
ATOM 731 C C . SER A 1 92 ? 3.319 7.066 2.331 1.00 96.00 92 SER A C 1
ATOM 733 O O . SER A 1 92 ? 4.440 6.815 1.888 1.00 96.00 92 SER A O 1
ATOM 735 N N . LEU A 1 93 ? 2.557 6.110 2.874 1.00 97.75 93 LEU A N 1
ATOM 736 C CA . LEU A 1 93 ? 3.001 4.716 2.949 1.00 97.75 93 LEU A CA 1
ATOM 737 C C . LEU A 1 93 ? 3.114 4.083 1.558 1.00 97.75 93 LEU A C 1
ATOM 739 O O . LEU A 1 93 ? 4.034 3.308 1.308 1.00 97.75 93 LEU A O 1
ATOM 743 N N . THR A 1 94 ? 2.216 4.417 0.635 1.00 98.12 94 THR A N 1
ATOM 744 C CA . THR A 1 94 ? 2.266 3.879 -0.733 1.00 98.12 94 THR A CA 1
ATOM 745 C C . THR A 1 94 ? 3.463 4.428 -1.493 1.00 98.12 94 THR A C 1
ATOM 747 O O . THR A 1 94 ? 4.184 3.655 -2.125 1.00 98.12 94 THR A O 1
ATOM 750 N N . ALA A 1 95 ? 3.726 5.732 -1.371 1.00 97.00 95 ALA A N 1
ATOM 751 C CA . ALA A 1 95 ? 4.905 6.378 -1.935 1.00 97.00 95 ALA A CA 1
ATOM 752 C C . ALA A 1 95 ? 6.181 5.727 -1.390 1.00 97.00 95 ALA A C 1
ATOM 754 O O . ALA A 1 95 ? 7.049 5.325 -2.162 1.00 97.00 95 ALA A O 1
ATOM 755 N N . ALA A 1 96 ? 6.243 5.494 -0.076 1.00 97.06 96 ALA A N 1
ATOM 756 C CA . ALA A 1 96 ? 7.380 4.830 0.545 1.00 97.06 96 ALA A CA 1
ATOM 757 C C . ALA A 1 96 ? 7.574 3.385 0.060 1.00 97.06 96 ALA A C 1
ATOM 759 O O . ALA A 1 96 ? 8.685 2.993 -0.296 1.00 97.06 96 ALA A O 1
ATOM 760 N N . ALA A 1 97 ? 6.501 2.596 -0.034 1.00 97.50 97 ALA A N 1
ATOM 761 C CA . ALA A 1 97 ? 6.576 1.230 -0.549 1.00 97.50 97 ALA A CA 1
ATOM 762 C C . ALA A 1 97 ? 6.987 1.169 -2.031 1.00 97.50 97 ALA A C 1
ATOM 764 O O . ALA A 1 97 ? 7.705 0.241 -2.421 1.00 97.50 97 ALA A O 1
ATOM 765 N N . LYS A 1 98 ? 6.524 2.121 -2.854 1.00 97.38 98 LYS A N 1
ATOM 766 C CA . LYS A 1 98 ? 6.915 2.276 -4.263 1.00 97.38 98 LYS A CA 1
ATOM 767 C C . LYS A 1 98 ? 8.397 2.620 -4.370 1.00 97.38 98 LYS A C 1
ATOM 769 O O . LYS A 1 98 ? 9.131 1.904 -5.046 1.00 97.38 98 LYS A O 1
ATOM 774 N N . TYR A 1 99 ? 8.831 3.654 -3.650 1.00 97.19 99 TYR A N 1
ATOM 775 C CA . TYR A 1 99 ? 10.203 4.155 -3.671 1.00 97.19 99 TYR A CA 1
ATOM 776 C C . TYR A 1 99 ? 11.213 3.085 -3.250 1.00 97.19 99 TYR A C 1
ATOM 778 O O . TYR A 1 99 ? 12.149 2.799 -3.986 1.00 97.19 99 TYR A O 1
ATOM 786 N N . MET A 1 100 ? 10.967 2.411 -2.121 1.00 95.50 100 MET A N 1
ATOM 787 C CA . MET A 1 100 ? 11.833 1.341 -1.602 1.00 95.50 100 MET A CA 1
ATOM 788 C C . MET A 1 100 ? 11.908 0.091 -2.488 1.00 95.50 100 MET A C 1
ATOM 790 O O . MET A 1 100 ? 12.682 -0.818 -2.193 1.00 95.50 100 MET A O 1
ATOM 794 N N . SER A 1 101 ? 11.034 -0.020 -3.487 1.00 95.31 101 SER A N 1
ATOM 795 C CA . SER A 1 101 ? 11.022 -1.140 -4.432 1.00 95.31 101 SER A CA 1
ATOM 796 C C . SER A 1 101 ? 11.487 -0.718 -5.824 1.00 95.31 101 SER A C 1
ATOM 798 O O . SER A 1 101 ? 11.410 -1.534 -6.735 1.00 95.31 101 SER A O 1
ATOM 800 N N . GLU A 1 102 ? 11.896 0.546 -5.989 1.00 96.81 102 GLU A N 1
ATOM 801 C CA . GLU A 1 102 ? 12.256 1.155 -7.275 1.00 96.81 102 GLU A CA 1
ATOM 802 C C . GLU A 1 102 ? 11.169 0.975 -8.352 1.00 96.81 102 GLU A C 1
ATOM 804 O O . GLU A 1 102 ? 11.446 0.863 -9.542 1.00 96.81 102 GLU A O 1
ATOM 809 N N . ALA A 1 103 ? 9.902 0.920 -7.923 1.00 97.19 103 ALA A N 1
ATOM 810 C CA . ALA A 1 103 ? 8.786 0.556 -8.788 1.00 97.19 103 ALA A CA 1
ATOM 811 C C . ALA A 1 103 ? 8.213 1.772 -9.531 1.00 97.19 103 ALA A C 1
ATOM 813 O O . ALA A 1 103 ? 8.032 2.852 -8.955 1.00 97.19 103 ALA A O 1
ATOM 814 N N . GLY A 1 104 ? 7.814 1.571 -10.787 1.00 96.38 104 GLY A N 1
ATOM 815 C CA . GLY A 1 104 ? 7.089 2.566 -11.581 1.00 96.38 104 GLY A CA 1
ATOM 816 C C . GLY A 1 104 ? 5.634 2.758 -11.139 1.00 96.38 104 GLY A C 1
ATOM 817 O O . GLY A 1 104 ? 5.015 3.778 -11.442 1.00 96.38 104 GLY A O 1
ATOM 818 N N . ARG A 1 105 ? 5.060 1.801 -10.398 1.00 97.00 105 ARG A N 1
ATOM 819 C CA . ARG A 1 105 ? 3.700 1.885 -9.837 1.00 97.00 105 ARG A CA 1
ATOM 820 C C . ARG A 1 105 ? 3.649 1.419 -8.385 1.00 97.00 105 ARG A C 1
ATOM 822 O O . ARG A 1 105 ? 4.372 0.509 -7.978 1.00 97.00 105 ARG A O 1
ATOM 829 N N . GLY A 1 106 ? 2.753 2.024 -7.613 1.00 97.62 106 GLY A N 1
ATOM 830 C CA . GLY A 1 106 ? 2.442 1.647 -6.240 1.00 97.62 106 GLY A CA 1
ATOM 831 C C . GLY A 1 106 ? 0.938 1.608 -6.009 1.00 97.62 106 GLY A C 1
ATOM 832 O O . GLY A 1 106 ? 0.253 2.595 -6.261 1.00 97.62 106 GLY A O 1
ATOM 833 N N . ILE A 1 107 ? 0.436 0.485 -5.510 1.00 98.06 107 ILE A N 1
ATOM 834 C CA . ILE A 1 107 ? -0.929 0.339 -5.012 1.00 98.06 107 ILE A CA 1
ATOM 835 C C . ILE A 1 107 ? -0.898 0.320 -3.491 1.00 98.06 107 ILE A C 1
ATOM 837 O O . ILE A 1 107 ? -0.162 -0.466 -2.892 1.00 98.06 107 ILE A O 1
ATOM 841 N N . GLY A 1 108 ? -1.729 1.154 -2.878 1.00 97.94 108 GLY A N 1
ATOM 842 C CA . GLY A 1 108 ? -1.938 1.181 -1.440 1.00 97.94 108 GLY A CA 1
ATOM 843 C C . GLY A 1 108 ? -3.330 0.727 -1.053 1.00 97.94 108 GLY A C 1
ATOM 844 O O . GLY A 1 108 ? -4.300 1.095 -1.713 1.00 97.94 108 GLY A O 1
ATOM 845 N N . VAL A 1 109 ? -3.421 -0.013 0.048 1.00 98.00 109 VAL A N 1
ATOM 846 C CA . VAL A 1 109 ? -4.674 -0.352 0.722 1.00 98.00 109 VAL A CA 1
ATOM 847 C C . VAL A 1 109 ? -4.526 -0.072 2.211 1.00 98.00 109 VAL A C 1
ATOM 849 O O . VAL A 1 109 ? -3.641 -0.618 2.873 1.00 98.00 109 VAL A O 1
ATOM 852 N N . LEU A 1 110 ? -5.399 0.770 2.748 1.00 98.06 110 LEU A N 1
ATOM 853 C CA . LEU A 1 110 ? -5.446 1.115 4.161 1.00 98.06 110 LEU A CA 1
ATOM 854 C C . LEU A 1 110 ? -6.768 0.628 4.754 1.00 98.06 110 LEU A C 1
ATOM 856 O O . LEU A 1 110 ? -7.836 0.918 4.223 1.00 98.06 110 LEU A O 1
ATOM 860 N N . VAL A 1 111 ? -6.694 -0.105 5.864 1.00 98.00 111 VAL A N 1
ATOM 861 C CA . VAL A 1 111 ? -7.870 -0.610 6.581 1.00 98.00 111 VAL A CA 1
ATOM 862 C C . VAL A 1 111 ? -8.012 0.130 7.900 1.00 98.00 111 VAL A C 1
ATOM 864 O O . VAL A 1 111 ? -7.131 0.035 8.752 1.00 98.00 111 VAL A O 1
ATOM 867 N N . SER A 1 112 ? -9.122 0.827 8.111 1.00 96.44 112 SER A N 1
ATOM 868 C CA . SER A 1 112 ? -9.416 1.486 9.388 1.00 96.44 112 SER A CA 1
ATOM 869 C C . SER A 1 112 ? -10.724 0.980 9.988 1.00 96.44 112 SER A C 1
ATOM 871 O O . SER A 1 112 ? -11.601 0.513 9.265 1.00 96.44 112 SER A O 1
ATOM 873 N N . LYS A 1 113 ? -10.840 1.030 11.319 1.00 94.56 113 LYS A N 1
ATOM 874 C CA . LYS A 1 113 ? -12.037 0.601 12.050 1.00 94.56 113 LYS A CA 1
ATOM 875 C C . LYS A 1 113 ? -12.904 1.800 12.416 1.00 94.56 113 LYS A C 1
ATOM 877 O O . LYS A 1 113 ? -12.394 2.807 12.903 1.00 94.56 113 LYS A O 1
ATOM 882 N N . ASP A 1 114 ? -14.205 1.657 12.227 1.00 92.19 114 ASP A N 1
ATOM 883 C CA . ASP A 1 114 ? -15.222 2.646 12.565 1.00 92.19 114 ASP A CA 1
ATOM 884 C C . ASP A 1 114 ? -16.403 1.944 13.243 1.00 92.19 114 ASP A C 1
ATOM 886 O O . ASP A 1 114 ? -17.269 1.357 12.594 1.00 92.19 114 ASP A O 1
ATOM 890 N N . GLY A 1 115 ? -16.377 1.911 14.578 1.00 88.31 115 GLY A N 1
ATOM 891 C CA . GLY A 1 115 ? -17.300 1.087 15.356 1.00 88.31 115 GLY A CA 1
ATOM 892 C C . GLY A 1 115 ? -17.211 -0.388 14.946 1.00 88.31 115 GLY A C 1
ATOM 893 O O . GLY A 1 115 ? -16.150 -1.005 15.055 1.00 88.31 115 GLY A O 1
ATOM 894 N N . GLU A 1 116 ? -18.321 -0.939 14.458 1.00 89.25 116 GLU A N 1
ATOM 895 C CA . GLU A 1 116 ? -18.420 -2.313 13.940 1.00 89.25 116 GLU A CA 1
ATOM 896 C C . GLU A 1 116 ? -18.036 -2.434 12.453 1.00 89.25 116 GLU A C 1
ATOM 898 O O . GLU A 1 116 ? -17.888 -3.540 11.930 1.00 89.25 116 GLU A O 1
ATOM 903 N N . PHE A 1 117 ? -17.863 -1.307 11.760 1.00 93.00 117 PHE A N 1
ATOM 904 C CA . PHE A 1 117 ? -17.545 -1.254 10.339 1.00 93.00 117 PHE A CA 1
ATOM 905 C C . PHE A 1 117 ? -16.045 -1.068 10.096 1.00 93.00 117 PHE A C 1
ATOM 907 O O . PHE A 1 117 ? -15.268 -0.699 10.983 1.00 93.00 117 PHE A O 1
ATOM 914 N N . LEU A 1 118 ? -15.631 -1.341 8.859 1.00 94.38 118 LEU A N 1
ATOM 915 C CA . LEU A 1 118 ? -14.282 -1.078 8.375 1.00 94.38 118 LEU A CA 1
ATOM 916 C C . LEU A 1 118 ? -14.352 -0.168 7.152 1.00 94.38 118 LEU A C 1
ATOM 918 O O . LEU A 1 118 ? -15.146 -0.421 6.247 1.00 94.38 118 LEU A O 1
ATOM 922 N N . HIS A 1 119 ? -13.462 0.818 7.094 1.00 94.62 119 HIS A N 1
ATOM 923 C CA . HIS A 1 119 ? -13.160 1.533 5.857 1.00 94.62 119 HIS A CA 1
ATOM 924 C C . HIS A 1 119 ? -11.979 0.857 5.173 1.00 94.62 119 HIS A C 1
ATOM 926 O O . HIS A 1 119 ? -10.987 0.515 5.826 1.00 94.62 119 HIS A O 1
ATOM 932 N N . LEU A 1 120 ? -12.096 0.662 3.861 1.00 95.56 120 LEU A N 1
ATOM 933 C CA . LEU A 1 120 ? -10.999 0.234 3.004 1.00 95.56 120 LEU A CA 1
ATOM 934 C C . LEU A 1 120 ? -10.712 1.363 2.019 1.00 95.56 120 LEU A C 1
ATOM 936 O O . LEU A 1 120 ? -11.437 1.523 1.039 1.00 95.56 120 LEU A O 1
ATOM 940 N N . ASP A 1 121 ? -9.659 2.126 2.284 1.00 95.44 121 ASP A N 1
ATOM 941 C CA . ASP A 1 121 ? -9.200 3.205 1.416 1.00 95.44 121 ASP A CA 1
ATOM 942 C C . ASP A 1 121 ? -8.102 2.674 0.477 1.00 95.44 121 ASP A C 1
ATOM 944 O O . ASP A 1 121 ? -7.242 1.890 0.890 1.00 95.44 121 ASP A O 1
ATOM 948 N N . TRP A 1 122 ? -8.123 3.092 -0.791 1.00 94.94 122 TRP A N 1
ATOM 949 C CA . TRP A 1 122 ? -7.210 2.597 -1.828 1.00 94.94 122 TRP A CA 1
ATOM 950 C C . TRP A 1 122 ? -6.608 3.759 -2.605 1.00 94.94 122 TRP A C 1
ATOM 952 O O . TRP A 1 122 ? -7.266 4.778 -2.814 1.00 94.94 122 TRP A O 1
ATOM 962 N N . CYS A 1 123 ? -5.368 3.611 -3.062 1.00 95.12 123 CYS A N 1
ATOM 963 C CA . CYS A 1 123 ? -4.764 4.570 -3.980 1.00 95.12 123 CYS A CA 1
ATOM 964 C C . CYS A 1 123 ? -3.845 3.888 -4.998 1.00 95.12 123 CYS A C 1
ATOM 966 O O . CYS A 1 123 ? -3.369 2.769 -4.793 1.00 95.12 123 CYS A O 1
ATOM 968 N N . LEU A 1 124 ? -3.600 4.599 -6.098 1.00 96.12 124 LEU A N 1
ATOM 969 C CA . LEU A 1 124 ? -2.602 4.275 -7.109 1.00 96.12 124 LEU A CA 1
ATOM 970 C C . LEU A 1 124 ? -1.660 5.470 -7.260 1.00 96.12 124 LEU A C 1
ATOM 972 O O . LEU A 1 124 ? -2.111 6.579 -7.529 1.00 96.12 124 LEU A O 1
ATOM 976 N N . ILE A 1 125 ? -0.359 5.219 -7.154 1.00 95.69 125 ILE A N 1
ATOM 977 C CA . ILE A 1 125 ? 0.703 6.157 -7.522 1.00 95.69 125 ILE A CA 1
ATOM 978 C C . ILE A 1 125 ? 1.382 5.587 -8.766 1.00 95.69 125 ILE A C 1
ATOM 980 O O . ILE A 1 125 ? 1.978 4.511 -8.713 1.00 95.69 125 ILE A O 1
ATOM 984 N N . ALA A 1 126 ? 1.248 6.276 -9.897 1.00 94.56 126 ALA A N 1
ATOM 985 C CA . ALA A 1 126 ? 1.708 5.814 -11.206 1.00 94.56 126 ALA A CA 1
ATOM 986 C C . ALA A 1 126 ? 2.577 6.883 -11.872 1.00 94.56 126 ALA A C 1
ATOM 988 O O . ALA A 1 126 ? 2.142 7.578 -12.786 1.00 94.56 126 ALA A O 1
ATOM 989 N N . GLU A 1 127 ? 3.805 6.993 -11.387 1.00 92.00 127 GLU A N 1
ATOM 990 C CA . GLU A 1 127 ? 4.825 7.919 -11.873 1.00 92.00 127 GLU A CA 1
ATOM 991 C C . GLU A 1 127 ? 6.168 7.180 -11.948 1.00 92.00 127 GLU A C 1
ATOM 993 O O . GLU A 1 127 ? 6.398 6.279 -11.130 1.00 92.00 127 GLU A O 1
ATOM 998 N N . PRO A 1 128 ? 7.057 7.514 -12.901 1.00 93.44 128 PRO A N 1
ATOM 999 C CA . PRO A 1 128 ? 8.384 6.912 -12.975 1.00 93.44 128 PRO A CA 1
ATOM 1000 C C . PRO A 1 128 ? 9.108 6.954 -11.627 1.00 93.44 128 PRO A C 1
ATOM 1002 O O . PRO A 1 128 ? 8.892 7.850 -10.812 1.00 93.44 128 PRO A O 1
ATOM 1005 N N . TRP A 1 129 ? 9.923 5.941 -11.350 1.00 96.81 129 TRP A N 1
ATOM 1006 C CA . TRP A 1 129 ? 10.798 6.011 -10.189 1.00 96.81 129 TRP A CA 1
ATOM 1007 C C . TRP A 1 129 ? 11.964 6.945 -10.499 1.00 96.81 129 TRP A C 1
ATOM 1009 O O . TRP A 1 129 ? 12.634 6.792 -11.520 1.00 96.81 129 TRP A O 1
ATOM 1019 N N . GLU A 1 130 ? 12.203 7.884 -9.595 1.00 95.38 130 GLU A N 1
ATOM 1020 C CA . GLU A 1 130 ? 13.353 8.772 -9.614 1.00 95.38 130 GLU A CA 1
ATOM 1021 C C . GLU A 1 130 ? 13.937 8.814 -8.209 1.00 95.38 130 GLU A C 1
ATOM 1023 O O . GLU A 1 130 ? 13.209 8.752 -7.215 1.00 95.38 130 GLU A O 1
ATOM 1028 N N . ARG A 1 131 ? 15.265 8.887 -8.128 1.00 95.44 131 ARG A N 1
ATOM 1029 C CA . ARG A 1 131 ? 15.947 8.975 -6.845 1.00 95.44 131 ARG A CA 1
ATOM 1030 C C . ARG A 1 131 ? 15.708 10.349 -6.228 1.00 95.44 131 ARG A C 1
ATOM 1032 O O . ARG A 1 131 ? 16.005 11.361 -6.856 1.00 95.44 131 ARG A O 1
ATOM 1039 N N . ASP A 1 132 ? 15.289 10.358 -4.970 1.00 94.81 132 ASP A N 1
ATOM 1040 C CA . ASP A 1 132 ? 15.041 11.562 -4.187 1.00 94.81 132 ASP A CA 1
ATOM 1041 C C . ASP A 1 132 ? 15.901 11.519 -2.906 1.00 94.81 132 ASP A C 1
ATOM 1043 O O . ASP A 1 132 ? 15.640 10.712 -2.007 1.00 94.81 132 ASP A O 1
ATOM 1047 N N . PRO A 1 133 ? 16.946 12.363 -2.800 1.00 94.50 133 PRO A N 1
ATOM 1048 C CA . PRO A 1 133 ? 17.810 12.411 -1.622 1.00 94.50 133 PRO A CA 1
ATOM 1049 C C . PRO A 1 133 ? 17.082 12.744 -0.312 1.00 94.50 133 PRO A C 1
ATOM 1051 O O . PRO A 1 133 ? 17.509 12.292 0.752 1.00 94.50 133 PRO A O 1
ATOM 1054 N N . GLU A 1 134 ? 16.002 13.528 -0.361 1.00 92.75 134 GLU A N 1
ATOM 1055 C CA . GLU A 1 134 ? 15.206 13.845 0.828 1.00 92.75 134 GLU A CA 1
ATOM 1056 C C . GLU A 1 134 ? 14.431 12.608 1.282 1.00 92.75 134 GLU A C 1
ATOM 1058 O O . GLU A 1 134 ? 14.394 12.278 2.471 1.00 92.75 134 GLU A O 1
ATOM 1063 N N . PHE A 1 135 ? 13.886 11.865 0.321 1.00 91.56 135 PHE A N 1
ATOM 1064 C CA . PHE A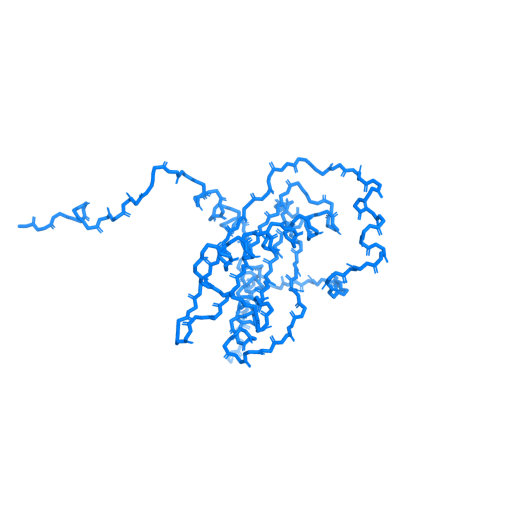 1 135 ? 13.188 10.614 0.577 1.00 91.56 135 PHE A CA 1
ATOM 1065 C C . PHE A 1 135 ? 14.133 9.520 1.106 1.00 91.56 135 PHE A C 1
ATOM 1067 O O . PHE A 1 135 ? 13.789 8.821 2.064 1.00 91.56 135 PHE A O 1
ATOM 1074 N N . ASP A 1 136 ? 15.357 9.428 0.566 1.00 94.19 136 ASP A N 1
ATOM 1075 C CA . ASP A 1 136 ? 16.438 8.580 1.094 1.00 94.19 136 ASP A CA 1
ATOM 1076 C C . ASP A 1 136 ? 16.709 8.901 2.579 1.00 94.19 136 ASP A C 1
ATOM 1078 O O . ASP A 1 136 ? 16.767 7.997 3.420 1.00 94.19 136 ASP A O 1
ATOM 1082 N N . ALA A 1 137 ? 16.840 10.188 2.924 1.00 94.00 137 ALA A N 1
ATOM 1083 C CA . ALA A 1 137 ? 17.109 10.630 4.292 1.00 94.00 137 ALA A CA 1
ATOM 1084 C C . ALA A 1 137 ? 15.950 10.313 5.254 1.00 94.00 137 ALA A C 1
ATOM 1086 O O . ALA A 1 137 ? 16.180 9.848 6.375 1.00 94.00 137 ALA A O 1
ATOM 1087 N N . LEU A 1 138 ? 14.702 10.510 4.816 1.00 91.75 138 LEU A N 1
ATOM 1088 C CA . LEU A 1 138 ? 13.509 10.182 5.604 1.00 91.75 138 LEU A CA 1
ATOM 1089 C C . LEU A 1 138 ? 13.410 8.682 5.897 1.00 91.75 138 LEU A C 1
ATOM 1091 O O . LEU A 1 138 ? 13.141 8.289 7.035 1.00 91.75 138 LEU A O 1
ATOM 1095 N N . LEU A 1 139 ? 13.664 7.836 4.896 1.00 92.75 139 LEU A N 1
ATOM 1096 C CA . LEU A 1 139 ? 13.636 6.383 5.061 1.00 92.75 139 LEU A CA 1
ATOM 1097 C C . LEU A 1 139 ? 14.782 5.872 5.940 1.00 92.75 139 LEU A C 1
ATOM 1099 O O . LEU A 1 139 ? 14.578 4.926 6.702 1.00 92.75 139 LEU A O 1
ATOM 1103 N N . ALA A 1 140 ? 15.958 6.502 5.876 1.00 92.31 140 ALA A N 1
ATOM 1104 C CA . ALA A 1 140 ? 17.075 6.191 6.765 1.00 92.31 140 ALA A CA 1
ATOM 1105 C C . ALA A 1 140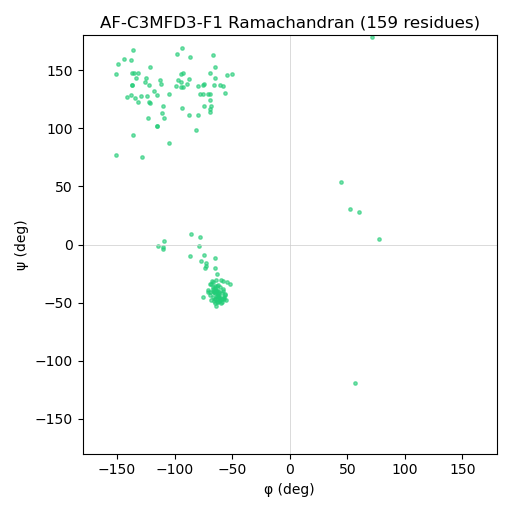 ? 16.761 6.535 8.231 1.00 92.31 140 ALA A C 1
ATOM 1107 O O . ALA A 1 140 ? 17.169 5.806 9.135 1.00 92.31 140 ALA A O 1
ATOM 1108 N N . LEU A 1 141 ? 16.014 7.619 8.470 1.00 92.75 141 LEU A N 1
ATOM 1109 C CA . LEU A 1 141 ? 15.611 8.034 9.812 1.00 92.75 141 LEU A CA 1
ATOM 1110 C C . LEU A 1 141 ? 14.487 7.159 10.384 1.00 92.75 141 LEU A C 1
ATOM 1112 O O . LEU A 1 141 ? 14.531 6.786 11.556 1.00 92.75 141 LEU A O 1
ATOM 1116 N N . ASN A 1 142 ? 13.458 6.863 9.585 1.00 89.62 142 ASN A N 1
ATOM 1117 C CA . ASN A 1 142 ? 12.263 6.174 10.062 1.00 89.62 142 ASN A CA 1
ATOM 1118 C C . ASN A 1 142 ? 11.594 5.333 8.966 1.00 89.62 142 ASN A C 1
ATOM 1120 O O . ASN A 1 142 ? 10.557 5.704 8.414 1.00 89.62 142 ASN A O 1
ATOM 1124 N N . ASN A 1 143 ? 12.167 4.165 8.678 1.00 91.94 143 ASN A N 1
ATOM 1125 C CA . ASN A 1 143 ? 11.547 3.182 7.795 1.00 91.94 143 ASN A CA 1
ATOM 1126 C C . ASN A 1 143 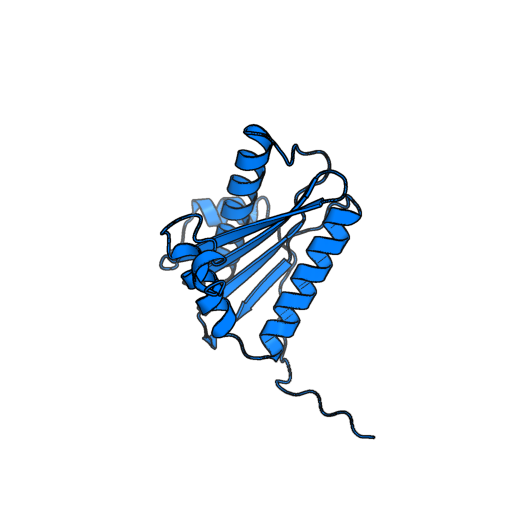? 10.297 2.559 8.462 1.00 91.94 143 ASN A C 1
ATOM 1128 O O . ASN A 1 143 ? 10.430 1.847 9.465 1.00 91.94 143 ASN A O 1
ATOM 1132 N N . PRO A 1 144 ? 9.085 2.752 7.901 1.00 92.00 144 PRO A N 1
ATOM 1133 C CA . PRO A 1 144 ? 7.860 2.239 8.509 1.00 92.00 144 PRO A CA 1
ATOM 1134 C C . PRO A 1 144 ? 7.664 0.731 8.281 1.00 92.00 144 PRO A C 1
ATOM 1136 O O . PRO A 1 144 ? 6.825 0.111 8.936 1.00 92.00 144 PRO A O 1
ATOM 1139 N N . PHE A 1 145 ? 8.418 0.118 7.364 1.00 93.81 145 PHE A N 1
ATOM 1140 C CA . PHE A 1 145 ? 8.218 -1.265 6.942 1.00 93.81 145 PHE A CA 1
ATOM 1141 C C . PHE A 1 145 ? 9.074 -2.267 7.718 1.00 93.81 145 PHE A C 1
ATOM 1143 O O . PHE A 1 145 ? 9.977 -1.944 8.492 1.00 93.81 145 PHE A O 1
ATOM 1150 N N . ARG A 1 146 ? 8.749 -3.541 7.506 1.00 89.75 146 ARG A N 1
ATOM 1151 C CA . ARG A 1 146 ? 9.617 -4.671 7.839 1.00 89.75 146 ARG A CA 1
ATOM 1152 C C . ARG A 1 146 ? 10.564 -4.953 6.672 1.00 89.75 146 ARG A C 1
ATOM 1154 O O . ARG A 1 146 ? 10.270 -4.582 5.531 1.00 89.75 146 ARG A O 1
ATOM 1161 N N . ASP A 1 147 ? 11.646 -5.667 6.958 1.00 87.00 147 ASP A N 1
ATOM 1162 C CA . ASP A 1 147 ? 12.539 -6.172 5.919 1.00 87.00 147 ASP A CA 1
ATOM 1163 C C . ASP A 1 147 ? 11.784 -7.104 4.971 1.00 87.00 147 ASP A C 1
ATOM 1165 O O . ASP A 1 147 ? 10.982 -7.947 5.390 1.00 87.00 147 ASP A O 1
ATOM 1169 N N . VAL A 1 148 ? 12.040 -6.943 3.676 1.00 86.44 148 VAL A N 1
ATOM 1170 C CA . VAL A 1 148 ? 11.482 -7.808 2.637 1.00 86.44 148 VAL A CA 1
ATOM 1171 C C . VAL A 1 148 ? 12.442 -8.951 2.343 1.00 86.44 148 VAL A C 1
ATOM 1173 O O . VAL A 1 148 ? 13.659 -8.801 2.430 1.00 86.44 148 VAL A O 1
ATOM 1176 N N . ARG A 1 149 ? 11.887 -10.110 1.991 1.00 87.62 149 ARG A N 1
ATOM 1177 C CA . ARG A 1 149 ? 12.647 -11.272 1.530 1.00 87.62 149 ARG A CA 1
ATOM 1178 C C . ARG A 1 149 ? 12.099 -11.715 0.189 1.00 87.62 149 ARG A C 1
ATOM 1180 O O . ARG A 1 149 ? 10.883 -11.712 -0.008 1.00 87.62 149 ARG A O 1
ATOM 1187 N N . GLU A 1 150 ? 12.996 -12.099 -0.707 1.00 87.81 150 GLU A N 1
ATOM 1188 C CA . GLU A 1 150 ? 12.603 -12.743 -1.950 1.00 87.81 150 GLU A CA 1
ATOM 1189 C C . GLU A 1 150 ? 11.979 -14.110 -1.647 1.00 87.81 150 GLU A C 1
ATOM 1191 O O . GLU A 1 150 ? 12.451 -14.856 -0.785 1.00 87.81 150 GLU A O 1
ATOM 1196 N N . GLN A 1 151 ? 10.888 -14.426 -2.341 1.00 87.69 151 GLN A N 1
ATOM 1197 C CA . GLN A 1 151 ? 10.180 -15.685 -2.176 1.00 87.69 151 GLN A CA 1
ATOM 1198 C C . GLN A 1 151 ? 9.701 -16.197 -3.531 1.00 87.69 151 GLN A C 1
ATOM 1200 O O . GLN A 1 151 ? 8.971 -15.513 -4.248 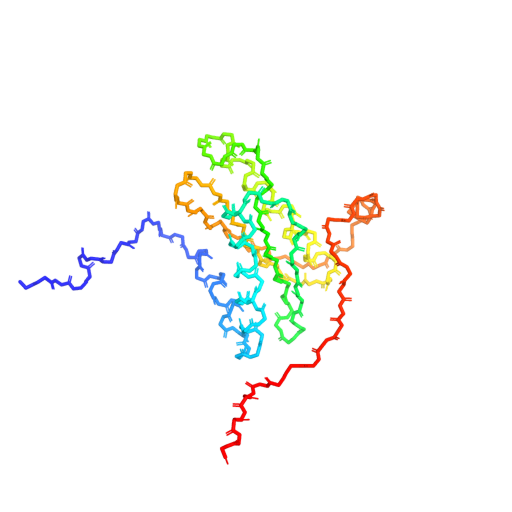1.00 87.69 151 GLN A O 1
ATOM 1205 N N . ARG A 1 152 ? 10.040 -17.450 -3.843 1.00 83.31 152 ARG A N 1
ATOM 1206 C CA . ARG A 1 152 ? 9.418 -18.181 -4.947 1.00 83.31 152 ARG A CA 1
ATOM 1207 C C . ARG A 1 152 ? 8.045 -18.682 -4.504 1.00 83.31 152 ARG A C 1
ATOM 1209 O O . ARG A 1 152 ? 7.922 -19.296 -3.447 1.00 83.31 152 ARG A O 1
ATOM 1216 N N . MET A 1 153 ? 7.017 -18.414 -5.306 1.00 82.75 153 MET A N 1
ATOM 1217 C CA . MET A 1 153 ? 5.643 -18.825 -5.017 1.00 82.75 153 MET A CA 1
ATOM 1218 C C . MET A 1 153 ? 5.099 -19.691 -6.147 1.00 82.75 153 MET A C 1
ATOM 1220 O O . MET A 1 153 ? 5.024 -19.243 -7.293 1.00 82.75 153 MET A O 1
ATOM 1224 N N . ASP A 1 154 ? 4.665 -20.904 -5.820 1.00 81.56 154 ASP A N 1
ATOM 1225 C CA . ASP A 1 154 ? 4.099 -21.810 -6.814 1.00 81.56 154 ASP A CA 1
ATOM 1226 C C . ASP A 1 154 ? 2.742 -21.307 -7.300 1.00 81.56 154 ASP A C 1
ATOM 1228 O O . ASP A 1 154 ? 1.852 -20.976 -6.509 1.00 81.56 154 ASP A O 1
ATOM 1232 N N . GLY A 1 155 ? 2.578 -21.239 -8.622 1.00 73.44 155 GLY A N 1
ATOM 1233 C CA . GLY A 1 155 ? 1.352 -20.755 -9.261 1.00 73.44 155 GLY A CA 1
ATOM 1234 C C . GLY A 1 155 ? 0.132 -21.631 -8.973 1.00 73.44 155 GLY A C 1
ATOM 1235 O O . GLY A 1 155 ? -0.983 -21.114 -8.870 1.00 73.44 155 GLY A O 1
ATOM 1236 N N . TYR A 1 156 ? 0.358 -22.929 -8.770 1.00 73.69 156 TYR A N 1
ATOM 1237 C CA . TYR A 1 156 ? -0.662 -23.945 -8.547 1.00 73.69 156 TYR A CA 1
ATOM 1238 C C . TYR A 1 156 ? -0.389 -24.683 -7.243 1.00 73.69 156 TYR A C 1
ATOM 1240 O O . TYR A 1 156 ? 0.761 -24.919 -6.885 1.00 73.69 156 TYR A O 1
ATOM 1248 N N . TYR A 1 157 ? -1.460 -25.031 -6.541 1.00 65.56 157 TYR A N 1
ATOM 1249 C CA . TYR A 1 157 ? -1.408 -25.931 -5.402 1.00 65.56 157 TYR A CA 1
ATOM 1250 C C . TYR A 1 157 ? -2.077 -27.229 -5.842 1.00 65.56 157 TYR A C 1
ATOM 1252 O O . TYR A 1 157 ? -3.281 -27.238 -6.091 1.00 65.56 157 TYR A O 1
ATOM 1260 N N . PHE A 1 158 ? -1.287 -28.284 -6.022 1.00 73.06 158 PHE A N 1
ATOM 1261 C CA . PHE A 1 158 ? -1.807 -29.621 -6.284 1.00 73.06 158 PHE A CA 1
ATOM 1262 C C . PHE A 1 158 ? -1.916 -30.338 -4.939 1.00 73.06 158 PHE A C 1
ATOM 1264 O O . PHE A 1 158 ? -0.912 -30.500 -4.246 1.00 73.06 158 PHE A O 1
ATOM 1271 N N . VAL A 1 159 ? -3.134 -30.712 -4.551 1.00 73.62 159 VAL A N 1
ATOM 1272 C CA . VAL A 1 159 ? -3.361 -31.606 -3.412 1.00 73.62 159 VAL A CA 1
ATOM 1273 C C . VAL A 1 159 ? -3.300 -33.015 -3.982 1.00 73.62 159 VAL A C 1
ATOM 1275 O O . VAL A 1 159 ? -4.149 -33.373 -4.793 1.00 73.62 159 VAL A O 1
ATOM 1278 N N . ASN A 1 160 ? -2.265 -33.776 -3.635 1.00 59.12 160 ASN A N 1
ATOM 1279 C CA . ASN A 1 160 ? -2.259 -35.208 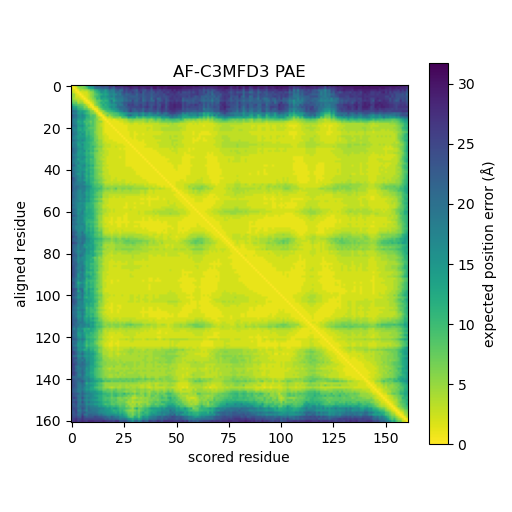-3.912 1.00 59.12 160 ASN A CA 1
ATOM 1280 C C . ASN A 1 160 ? -3.116 -35.867 -2.824 1.00 59.12 160 ASN A C 1
ATOM 1282 O O . ASN A 1 160 ? -2.737 -35.807 -1.652 1.00 59.12 160 ASN A O 1
ATOM 1286 N N . GLU A 1 161 ? -4.274 -36.402 -3.210 1.00 50.72 161 GLU A N 1
ATOM 1287 C CA . GLU A 1 161 ? -5.070 -37.327 -2.387 1.00 50.72 161 GLU A CA 1
ATOM 1288 C C . GLU A 1 161 ? -4.429 -38.719 -2.348 1.00 50.72 161 GLU A C 1
ATOM 1290 O O . GLU A 1 161 ? -3.866 -39.143 -3.388 1.00 50.72 161 GLU A O 1
#

Solvent-accessible surface area (backbone atoms only — not comparable to full-atom values): 9425 Å² total; per-residue (Å²): 133,88,56,71,73,83,70,61,84,74,93,60,92,68,63,64,65,57,57,52,51,50,61,59,67,72,47,53,68,35,55,46,50,56,51,49,53,41,47,53,50,18,47,56,29,20,75,66,57,40,78,57,70,41,42,73,52,71,44,76,97,71,40,34,17,42,30,28,23,33,44,64,56,96,57,65,66,58,64,75,67,8,49,51,51,50,54,51,51,39,50,54,52,18,51,50,47,10,60,79,60,67,19,42,21,16,36,22,38,31,26,34,52,52,91,95,46,71,50,78,49,74,51,72,49,80,49,80,62,74,93,48,73,68,58,52,51,48,44,72,74,60,61,71,60,68,91,85,76,92,75,92,69,67,71,69,85,82,81,84,128

Organism: Sinorhizobium fredii (strain NBRC 101917 / NGR234) (NCBI:txid394)

Nearest PDB structures (foldseek):
  6e95-assembly1_A  TM=3.422E-01  e=2.512E+00  Saccharomyces cerevisiae S288C
  7y4l-assembly1_b7  TM=3.630E-01  e=1.694E+00  Porphyridium purpureum
  4bxi-assembly1_A-2  TM=3.826E-01  e=6.303E+00  Staphylococcus aureus subsp. aureus COL
  8hhj-assembly1_A  TM=2.990E-01  e=4.250E+00  Neisseria meningitidis
  4wsn-assembly2_N  TM=1.891E-01  e=1.809E+00  Homo sapiens

Radius of gyration: 17.46 Å; Cα contacts (8 Å, |Δi|>4): 230; chains: 1; bounding box: 57×53×35 Å

Mean predicted aligned error: 6.56 Å